Protein AF-A0A9Q0MRI5-F1 (afdb_monomer)

InterPro domains:
  IPR008952 Tetraspanin, EC2 domain superfamily [G3DSA:1.10.1450.10] (52-128)
  IPR008952 Tetraspanin, EC2 domain superfamily [SSF48652] (56-125)
  IPR018499 Tetraspanin/Peripherin [PF00335] (32-154)

Organism: NCBI:txid35572

Sequence (161 aa):
MSATVVYENLLQQRYTLATLNGLYLYRQILIGVLALQIFAFFSTLVILIFRSYIAESFLGHLMQEYHNDESIKNIMDIVQVNFECCGLQSYKDWKNYLPLSCCGASTSPCTVSLTKLLGCTENLSMFILLLCLAFLFVSTGNIVFHGYCIRCALELSREYQ

Structure (mmCIF, N/CA/C/O backbone):
data_AF-A0A9Q0MRI5-F1
#
_entry.id   AF-A0A9Q0MRI5-F1
#
loop_
_atom_site.group_PDB
_atom_site.id
_atom_site.type_symbol
_atom_site.label_atom_id
_atom_site.label_alt_id
_atom_site.label_comp_id
_atom_site.label_asym_id
_atom_site.label_entity_id
_atom_site.label_seq_id
_atom_site.pdbx_PDB_ins_code
_atom_site.Cartn_x
_atom_site.Cartn_y
_atom_site.Cartn_z
_atom_site.occupancy
_atom_site.B_iso_or_equiv
_atom_site.auth_seq_id
_atom_site.auth_comp_id
_atom_site.auth_asym_id
_atom_site.auth_atom_id
_atom_site.pdbx_PDB_model_num
ATOM 1 N N . MET A 1 1 ? -33.385 -7.076 54.215 1.00 65.00 1 MET A N 1
ATOM 2 C CA . MET A 1 1 ? -32.985 -7.055 52.791 1.00 65.00 1 MET A CA 1
ATOM 3 C C . MET A 1 1 ? -33.258 -8.444 52.225 1.00 65.00 1 MET A C 1
ATOM 5 O O . MET A 1 1 ? -32.829 -9.404 52.853 1.00 65.00 1 MET A O 1
ATOM 9 N N . SER A 1 2 ? -34.064 -8.579 51.167 1.00 84.81 2 SER A N 1
ATOM 10 C CA . SER A 1 2 ? -34.466 -9.889 50.625 1.00 84.81 2 SER A CA 1
ATOM 11 C C . SER A 1 2 ? -33.348 -10.519 49.787 1.00 84.81 2 SER A C 1
ATOM 13 O O . SER A 1 2 ? -32.539 -9.810 49.190 1.00 84.81 2 SER A O 1
ATOM 15 N N . ALA A 1 3 ? -33.317 -11.853 49.706 1.00 84.81 3 ALA A N 1
ATOM 16 C CA . ALA A 1 3 ? -32.352 -12.591 48.882 1.00 84.81 3 ALA A CA 1
ATOM 17 C C . ALA A 1 3 ? -32.399 -12.189 47.392 1.00 84.81 3 ALA A C 1
ATOM 19 O O . ALA A 1 3 ? -31.379 -12.234 46.709 1.00 84.81 3 ALA A O 1
ATOM 20 N N . THR A 1 4 ? -33.558 -11.731 46.910 1.00 83.81 4 THR A N 1
ATOM 21 C CA . THR A 1 4 ? -33.753 -11.217 45.546 1.00 83.81 4 THR A CA 1
ATOM 22 C C . THR A 1 4 ? -32.946 -9.948 45.273 1.00 83.81 4 THR A C 1
ATOM 24 O O . THR A 1 4 ? -32.243 -9.886 44.272 1.00 83.81 4 THR A O 1
ATOM 27 N N . VAL A 1 5 ? -32.937 -8.988 46.204 1.00 85.25 5 VAL A N 1
ATOM 28 C CA . VAL A 1 5 ? -32.179 -7.729 46.065 1.00 85.25 5 VAL A CA 1
ATOM 29 C C . VAL A 1 5 ? -30.670 -7.989 46.053 1.00 85.25 5 VAL A C 1
ATOM 31 O O . VAL A 1 5 ? -29.920 -7.334 45.337 1.00 85.25 5 VAL A O 1
ATOM 34 N N . VAL A 1 6 ? -30.196 -8.968 46.827 1.00 87.25 6 VAL A N 1
ATOM 35 C CA . VAL A 1 6 ? -28.774 -9.352 46.825 1.00 87.25 6 VAL A CA 1
ATOM 36 C C . VAL A 1 6 ? -28.387 -10.020 45.500 1.00 87.25 6 VAL A C 1
ATOM 38 O O . VAL A 1 6 ? -27.315 -9.743 44.966 1.00 87.25 6 VAL A O 1
ATOM 41 N N . TYR A 1 7 ? -29.261 -10.865 44.948 1.00 86.25 7 TYR A N 1
ATOM 42 C CA . TYR A 1 7 ? -29.038 -11.528 43.663 1.00 86.25 7 TYR A CA 1
ATOM 43 C C . TYR A 1 7 ? -29.002 -10.540 42.485 1.00 86.25 7 TYR A C 1
ATOM 45 O O . TYR A 1 7 ? -28.081 -10.607 41.670 1.00 86.25 7 TYR A O 1
ATOM 53 N N . GLU A 1 8 ? -29.932 -9.582 42.435 1.00 86.31 8 GLU A N 1
ATOM 54 C CA . GLU A 1 8 ? -29.953 -8.525 41.413 1.00 86.31 8 GLU A CA 1
ATOM 55 C C . GLU A 1 8 ? -28.685 -7.661 41.462 1.00 86.31 8 GLU A C 1
ATOM 57 O O . GLU A 1 8 ? -28.032 -7.473 40.439 1.00 86.31 8 GLU A O 1
ATOM 62 N N . ASN A 1 9 ? -28.239 -7.251 42.654 1.00 83.94 9 ASN A N 1
ATOM 63 C CA . ASN A 1 9 ? -27.001 -6.478 42.819 1.00 83.94 9 ASN A CA 1
ATOM 64 C C . ASN A 1 9 ? -25.730 -7.246 42.396 1.00 83.94 9 ASN A C 1
ATOM 66 O O . ASN A 1 9 ? -24.781 -6.657 41.873 1.00 83.94 9 ASN A O 1
ATOM 70 N N . LEU A 1 10 ? -25.686 -8.567 42.602 1.00 85.25 10 LEU A N 1
ATOM 71 C CA . LEU A 1 10 ? -24.553 -9.403 42.184 1.00 85.25 10 LEU A CA 1
ATOM 72 C C . LEU A 1 10 ? -24.512 -9.603 40.665 1.00 85.25 10 LEU A C 1
ATOM 74 O O . LEU A 1 10 ? -23.430 -9.578 40.070 1.00 85.25 10 LEU A O 1
ATOM 78 N N . LEU A 1 11 ? -25.673 -9.780 40.029 1.00 82.94 11 LEU A N 1
ATOM 79 C CA . LEU A 1 11 ? -25.785 -9.753 38.570 1.00 82.94 11 LEU A CA 1
ATOM 80 C C . LEU A 1 11 ? -25.335 -8.394 38.022 1.00 82.94 11 LEU A C 1
ATOM 82 O O . LEU A 1 11 ? -24.588 -8.349 37.042 1.00 82.94 11 LEU A O 1
ATOM 86 N N . GLN A 1 12 ? -25.674 -7.315 38.731 1.00 83.25 12 GLN A N 1
ATOM 87 C CA . GLN A 1 12 ? -25.343 -5.948 38.348 1.00 83.25 12 GLN A CA 1
ATOM 88 C C . GLN A 1 12 ? -23.848 -5.665 38.345 1.00 83.25 12 GLN A C 1
ATOM 90 O O . GLN A 1 12 ? -23.305 -5.118 37.379 1.00 83.25 12 GLN A O 1
ATOM 95 N N . GLN A 1 13 ? -23.147 -6.117 39.382 1.00 85.62 13 GLN A N 1
ATOM 96 C CA . GLN A 1 13 ? -21.689 -6.044 39.440 1.00 85.62 13 GLN A CA 1
ATOM 97 C C . GLN A 1 13 ? -20.997 -6.913 38.383 1.00 85.62 13 GLN A C 1
ATOM 99 O O . GLN A 1 13 ? -19.993 -6.498 37.808 1.00 85.62 13 GLN A O 1
ATOM 104 N N . ARG A 1 14 ? -21.509 -8.117 38.097 1.00 84.88 14 ARG A N 1
ATOM 105 C CA . ARG A 1 14 ? -20.905 -8.996 37.079 1.00 84.88 14 ARG A CA 1
ATOM 106 C C . ARG A 1 14 ? -21.066 -8.432 35.672 1.00 84.88 14 ARG A C 1
ATOM 108 O O . ARG A 1 14 ? -20.119 -8.489 34.891 1.00 84.88 14 ARG A O 1
ATOM 115 N N . TYR A 1 15 ? -22.231 -7.865 35.368 1.00 80.88 15 TYR A N 1
ATOM 116 C CA . TYR A 1 15 ? -22.502 -7.250 34.073 1.00 80.88 15 TYR A CA 1
ATOM 117 C C . TYR A 1 15 ? -21.634 -6.006 33.846 1.00 80.88 15 TYR A C 1
ATOM 119 O O . TYR A 1 15 ? -20.972 -5.897 32.817 1.00 80.88 15 TYR A O 1
ATOM 127 N N . THR A 1 16 ? -21.547 -5.112 34.836 1.00 81.06 16 THR A N 1
ATOM 128 C CA . THR A 1 16 ? -20.700 -3.904 34.763 1.00 81.06 16 THR A CA 1
ATOM 129 C C . THR A 1 16 ? -19.205 -4.218 34.663 1.00 81.06 16 THR A C 1
ATOM 131 O O . THR A 1 16 ? -18.480 -3.555 33.924 1.00 81.06 16 THR A O 1
ATOM 134 N N . LEU A 1 17 ? -18.725 -5.262 35.345 1.00 84.81 17 LEU A N 1
ATOM 135 C CA . LEU A 1 17 ? -17.337 -5.706 35.213 1.00 84.81 17 LEU A CA 1
ATOM 136 C C . LEU A 1 17 ? -17.053 -6.295 33.820 1.00 84.81 17 LEU A C 1
ATOM 138 O O . LEU A 1 17 ? -16.007 -6.017 33.231 1.00 84.81 17 LEU A O 1
ATOM 142 N N . ALA A 1 18 ? -17.980 -7.093 33.279 1.00 82.75 18 ALA A N 1
ATOM 143 C CA . ALA A 1 18 ? -17.849 -7.672 31.944 1.00 82.75 18 ALA A CA 1
ATOM 144 C C . ALA A 1 18 ? -17.830 -6.591 30.849 1.00 82.75 18 ALA A C 1
ATOM 146 O O . ALA A 1 18 ? -16.985 -6.645 29.952 1.00 82.75 18 ALA A O 1
ATOM 147 N N . THR A 1 19 ? -18.697 -5.578 30.946 1.00 81.44 19 THR A N 1
ATOM 148 C CA . THR A 1 19 ? -18.713 -4.449 30.004 1.00 81.44 19 THR A CA 1
ATOM 149 C C . THR A 1 19 ? -17.451 -3.595 30.116 1.00 81.44 19 THR A C 1
ATOM 151 O O . THR A 1 19 ? -16.859 -3.260 29.091 1.00 81.44 19 THR A O 1
ATOM 154 N N . LEU A 1 20 ? -16.964 -3.313 31.331 1.00 82.50 20 LEU A N 1
ATOM 155 C CA . LEU A 1 20 ? -15.720 -2.564 31.544 1.00 82.50 20 LEU A CA 1
ATOM 156 C C . LEU A 1 20 ? -14.496 -3.281 30.950 1.00 82.50 20 LEU A C 1
ATOM 158 O O . LEU A 1 20 ? -13.695 -2.658 30.251 1.00 82.50 20 LEU A O 1
ATOM 162 N N . ASN A 1 21 ? -14.368 -4.591 31.179 1.00 87.81 21 ASN A N 1
ATOM 163 C CA . ASN A 1 21 ? -13.280 -5.392 30.610 1.00 87.81 21 ASN A CA 1
ATOM 164 C C . ASN A 1 21 ? -13.355 -5.437 29.077 1.00 87.81 21 ASN A C 1
ATOM 166 O O . ASN A 1 21 ? -12.328 -5.314 28.408 1.00 87.81 21 ASN A O 1
ATOM 170 N N . GLY A 1 22 ? -14.563 -5.547 28.514 1.00 85.44 22 GLY A N 1
ATOM 171 C CA . GLY A 1 22 ? -14.782 -5.461 27.070 1.00 85.44 22 GLY A CA 1
ATOM 172 C C . GLY A 1 22 ? -14.334 -4.118 26.486 1.00 85.44 22 GLY A C 1
ATOM 173 O O . GLY A 1 22 ? -13.601 -4.090 25.498 1.00 85.44 22 GLY A O 1
ATOM 174 N N . LEU A 1 23 ? -14.691 -3.004 27.135 1.00 83.94 23 LEU A N 1
ATOM 175 C CA . LEU A 1 23 ? -14.262 -1.659 26.731 1.00 83.94 23 LEU A CA 1
ATOM 176 C C . LEU A 1 23 ? -12.741 -1.477 26.834 1.00 83.94 23 LEU A C 1
ATOM 178 O O . LEU A 1 23 ? -12.138 -0.841 25.968 1.00 83.94 23 LEU A O 1
ATOM 182 N N . TYR A 1 24 ? -12.107 -2.055 27.858 1.00 88.00 24 TYR A N 1
ATOM 183 C CA . TYR A 1 24 ? -10.653 -2.018 28.013 1.00 88.00 24 TYR A CA 1
ATOM 184 C C . TYR A 1 24 ? -9.937 -2.771 26.885 1.00 88.00 24 TYR A C 1
ATOM 186 O O . TYR A 1 24 ? -9.043 -2.211 26.248 1.00 88.00 24 TYR A O 1
ATOM 194 N N . LEU A 1 25 ? -10.352 -4.009 26.592 1.00 88.69 25 LEU A N 1
ATOM 195 C CA . LEU A 1 25 ? -9.785 -4.806 25.498 1.00 88.69 25 LEU A CA 1
ATOM 196 C C . LEU A 1 25 ? -9.980 -4.114 24.147 1.00 88.69 25 LEU A C 1
ATOM 198 O O . LEU A 1 25 ? -9.038 -3.990 23.365 1.00 88.69 25 LEU A O 1
ATOM 202 N N . TYR A 1 26 ? -11.183 -3.595 23.905 1.00 86.88 26 TYR A N 1
ATOM 203 C CA . TYR A 1 26 ? -11.499 -2.841 22.700 1.00 86.88 26 TYR A CA 1
ATOM 204 C C . TYR A 1 26 ? -10.596 -1.612 22.528 1.00 86.88 26 TYR A C 1
ATOM 206 O O . TYR A 1 26 ? -10.060 -1.386 21.444 1.00 86.88 26 TYR A O 1
ATOM 214 N N . ARG A 1 27 ? -10.359 -0.847 23.602 1.00 88.19 27 ARG A N 1
ATOM 215 C CA . ARG A 1 27 ? -9.457 0.311 23.579 1.00 88.19 27 ARG A CA 1
ATOM 216 C C . ARG A 1 27 ? -8.030 -0.075 23.187 1.00 88.19 27 ARG A C 1
ATOM 218 O O . ARG A 1 27 ? -7.411 0.647 22.409 1.00 88.19 27 ARG A O 1
ATOM 225 N N . GLN A 1 28 ? -7.510 -1.191 23.698 1.00 92.06 28 GLN A N 1
ATOM 226 C CA . GLN A 1 28 ? -6.161 -1.652 23.351 1.00 92.06 28 GLN A CA 1
ATOM 227 C C . GLN A 1 28 ? -6.056 -2.042 21.875 1.00 92.06 28 GLN A C 1
ATOM 229 O O . GLN A 1 28 ? -5.119 -1.630 21.190 1.00 92.06 28 GLN A O 1
ATOM 234 N N . ILE A 1 29 ? -7.053 -2.768 21.363 1.00 90.69 29 ILE A N 1
ATOM 235 C CA . ILE A 1 29 ? -7.127 -3.125 19.941 1.00 90.69 29 ILE A CA 1
ATOM 236 C C . ILE A 1 29 ? -7.183 -1.858 19.081 1.00 90.69 29 ILE A C 1
ATOM 238 O O . ILE A 1 29 ? -6.445 -1.747 18.104 1.00 90.69 29 ILE A O 1
ATOM 242 N N . LEU A 1 30 ? -8.002 -0.876 19.467 1.00 87.88 30 LEU A N 1
ATOM 243 C CA . LEU A 1 30 ? -8.145 0.381 18.737 1.00 87.88 30 LEU A CA 1
ATOM 244 C C . LEU A 1 30 ? -6.824 1.153 18.655 1.00 87.88 30 LEU A C 1
ATOM 246 O O . LEU A 1 30 ? -6.456 1.613 17.578 1.00 87.88 30 LEU A O 1
ATOM 250 N N . ILE A 1 31 ? -6.092 1.270 19.767 1.00 91.62 31 ILE A N 1
ATOM 251 C CA . ILE A 1 31 ? -4.775 1.923 19.783 1.00 91.62 31 ILE A CA 1
ATOM 252 C C . ILE A 1 31 ? -3.814 1.207 18.827 1.00 91.62 31 ILE A C 1
ATOM 254 O O . ILE A 1 31 ? -3.119 1.870 18.059 1.00 91.62 31 ILE A O 1
ATOM 258 N N . GLY A 1 32 ? -3.812 -0.129 18.825 1.00 93.88 32 GLY A N 1
ATOM 259 C CA . GLY A 1 32 ? -3.004 -0.921 17.899 1.00 93.88 32 GLY A CA 1
ATOM 260 C C . GLY A 1 32 ? -3.352 -0.656 16.431 1.00 93.88 32 GLY A C 1
ATOM 261 O O . GLY A 1 32 ? -2.463 -0.394 15.624 1.00 93.88 32 GLY A O 1
ATOM 262 N N . VAL A 1 33 ? -4.643 -0.650 16.087 1.00 92.06 33 VAL A N 1
ATOM 263 C CA . VAL A 1 33 ? -5.111 -0.359 14.721 1.00 92.06 33 VAL A CA 1
ATOM 264 C C . VAL A 1 33 ? -4.722 1.057 14.291 1.00 92.06 33 VAL A C 1
ATOM 266 O O . VAL A 1 33 ? -4.202 1.234 13.192 1.00 92.06 33 VAL A O 1
ATOM 269 N N . LEU A 1 34 ? -4.912 2.058 15.155 1.00 90.81 34 LEU A N 1
ATOM 270 C CA . LEU A 1 34 ? -4.537 3.444 14.861 1.00 90.81 34 LEU A CA 1
ATOM 271 C C . LEU A 1 34 ? -3.023 3.595 14.666 1.00 90.81 34 LEU A C 1
ATOM 273 O O . LEU A 1 34 ? -2.592 4.281 13.742 1.00 90.81 34 LEU A O 1
ATOM 277 N N . ALA A 1 35 ? -2.207 2.923 15.483 1.00 94.56 35 ALA A N 1
ATOM 278 C CA . ALA A 1 35 ? -0.754 2.937 15.331 1.00 94.56 35 ALA A CA 1
ATOM 279 C C . ALA A 1 35 ? -0.314 2.347 13.980 1.00 94.56 35 ALA A C 1
ATOM 281 O O . ALA A 1 35 ? 0.516 2.938 13.288 1.00 94.56 35 ALA A O 1
ATOM 282 N N . LEU A 1 36 ? -0.915 1.224 13.568 1.00 93.50 36 LEU A N 1
ATOM 283 C CA . LEU A 1 36 ? -0.651 0.604 12.265 1.00 93.50 36 LEU A CA 1
ATOM 284 C C . LEU A 1 36 ? -1.078 1.506 11.100 1.00 93.50 36 LEU A C 1
ATOM 286 O O . LEU A 1 36 ? -0.347 1.625 10.119 1.00 93.50 36 LEU A O 1
ATOM 290 N N . GLN A 1 37 ? -2.227 2.177 11.214 1.00 92.31 37 GLN A N 1
ATOM 291 C CA . GLN A 1 37 ? -2.698 3.125 10.202 1.00 92.31 37 GLN A CA 1
ATOM 292 C C . GLN A 1 37 ? -1.759 4.317 10.049 1.00 92.31 37 GLN A C 1
ATOM 294 O O . GLN A 1 37 ? -1.414 4.683 8.929 1.00 92.31 37 GLN A O 1
ATOM 299 N N . ILE A 1 38 ? -1.317 4.895 11.166 1.00 92.94 38 ILE A N 1
ATOM 300 C CA . ILE A 1 38 ? -0.371 6.010 11.168 1.00 92.94 38 ILE A CA 1
ATOM 301 C C . ILE A 1 38 ? 0.941 5.585 10.503 1.00 92.94 38 ILE A C 1
ATOM 303 O O . ILE A 1 38 ? 1.432 6.281 9.617 1.00 92.94 38 ILE A O 1
ATOM 307 N N . PHE A 1 39 ? 1.481 4.422 10.873 1.00 95.12 39 PHE A N 1
ATOM 308 C CA . PHE A 1 39 ? 2.705 3.896 10.273 1.00 95.12 39 PHE A CA 1
ATOM 309 C C . PHE A 1 39 ? 2.569 3.698 8.756 1.00 95.12 39 PHE A C 1
ATOM 311 O O . PHE A 1 39 ? 3.419 4.153 7.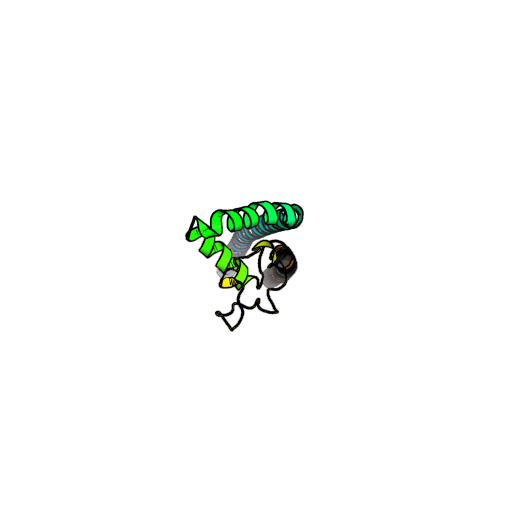988 1.00 95.12 39 PHE A O 1
ATOM 318 N N . ALA A 1 40 ? 1.475 3.075 8.312 1.00 92.62 40 ALA A N 1
ATOM 319 C CA . ALA A 1 40 ? 1.215 2.837 6.897 1.00 92.62 40 ALA A CA 1
ATOM 320 C C . ALA A 1 40 ? 1.011 4.146 6.112 1.00 92.62 40 ALA A C 1
ATOM 322 O O . ALA A 1 40 ? 1.515 4.286 4.996 1.00 92.62 40 ALA A O 1
ATOM 323 N N . PHE A 1 41 ? 0.339 5.133 6.709 1.00 92.19 41 PHE A N 1
ATOM 324 C CA . PHE A 1 41 ? 0.161 6.457 6.120 1.00 92.19 41 PHE A CA 1
ATOM 325 C C . PHE A 1 41 ? 1.498 7.186 5.955 1.00 92.19 41 PHE A C 1
ATOM 327 O O . PHE A 1 41 ? 1.800 7.667 4.864 1.00 92.19 41 PHE A O 1
ATOM 334 N N . PHE A 1 42 ? 2.342 7.210 6.992 1.00 93.25 42 PHE A N 1
ATOM 335 C CA . PHE A 1 42 ? 3.677 7.807 6.904 1.00 93.25 42 PHE A CA 1
ATOM 336 C C . PHE A 1 42 ? 4.548 7.116 5.855 1.00 93.25 42 PHE A C 1
ATOM 338 O O . PHE A 1 42 ? 5.186 7.799 5.057 1.00 93.25 42 PHE A O 1
ATOM 345 N N . SER A 1 43 ? 4.545 5.781 5.809 1.00 91.94 43 SER A N 1
ATOM 346 C CA . SER A 1 43 ? 5.269 5.024 4.783 1.00 91.94 43 SER A CA 1
ATOM 347 C C . SER A 1 43 ? 4.802 5.404 3.373 1.00 91.94 43 SER A C 1
ATOM 349 O O . SER A 1 43 ? 5.624 5.722 2.515 1.00 91.94 43 SER A O 1
ATOM 351 N N . THR A 1 44 ? 3.486 5.477 3.160 1.00 91.00 44 THR A N 1
ATOM 352 C CA . THR A 1 44 ? 2.894 5.874 1.875 1.00 91.00 44 THR A CA 1
ATOM 353 C C . THR A 1 44 ? 3.276 7.307 1.494 1.00 91.00 44 THR A C 1
ATOM 355 O O . THR A 1 44 ? 3.626 7.561 0.343 1.00 91.00 44 THR A O 1
ATOM 358 N N . LEU A 1 45 ? 3.279 8.245 2.449 1.00 90.69 45 LEU A N 1
ATOM 359 C CA . LEU A 1 45 ? 3.712 9.625 2.211 1.00 90.69 45 LEU A CA 1
ATOM 360 C C . LEU A 1 45 ? 5.192 9.723 1.838 1.00 90.69 45 LEU A C 1
ATOM 362 O O . LEU A 1 45 ? 5.534 10.460 0.916 1.00 90.69 45 LEU A O 1
ATOM 366 N N . VAL A 1 46 ? 6.067 8.983 2.524 1.00 92.06 46 VAL A N 1
ATOM 367 C CA . VAL A 1 46 ? 7.496 8.939 2.184 1.00 92.06 46 VAL A CA 1
ATOM 368 C C . VAL A 1 46 ? 7.674 8.428 0.755 1.00 92.06 46 VAL A C 1
ATOM 370 O O . VAL A 1 46 ? 8.370 9.063 -0.035 1.00 92.06 46 VAL A O 1
ATOM 373 N N . ILE A 1 47 ? 6.989 7.342 0.386 1.00 89.44 47 ILE A N 1
ATOM 374 C CA . ILE A 1 47 ? 7.032 6.801 -0.979 1.00 89.44 47 ILE A CA 1
ATOM 375 C C . ILE A 1 47 ? 6.511 7.831 -1.992 1.00 89.44 47 ILE A C 1
ATOM 377 O O . ILE A 1 47 ? 7.113 7.997 -3.048 1.00 89.44 47 ILE A O 1
ATOM 381 N N . LEU A 1 48 ? 5.438 8.561 -1.674 1.00 88.44 48 LEU A N 1
ATOM 382 C CA . LEU A 1 48 ? 4.876 9.589 -2.553 1.00 88.44 48 LEU A CA 1
ATOM 383 C C . LEU A 1 48 ? 5.858 10.743 -2.804 1.00 88.44 48 LEU A C 1
ATOM 385 O O . LEU A 1 48 ? 6.004 11.182 -3.944 1.00 88.44 48 LEU A O 1
ATOM 389 N N . ILE A 1 49 ? 6.530 11.227 -1.754 1.00 90.06 49 ILE A N 1
ATOM 390 C CA . ILE A 1 49 ? 7.490 12.340 -1.838 1.00 90.06 49 ILE A CA 1
ATOM 391 C C . ILE A 1 49 ? 8.724 11.924 -2.640 1.00 90.06 49 ILE A C 1
ATOM 393 O O . ILE A 1 49 ? 9.169 12.658 -3.520 1.00 90.06 49 ILE A O 1
ATOM 397 N N . PHE A 1 50 ? 9.258 10.734 -2.368 1.00 89.44 50 PHE A N 1
ATOM 398 C CA . PHE A 1 50 ? 10.472 10.230 -3.007 1.00 89.44 50 PHE A CA 1
ATOM 399 C C . PHE A 1 50 ? 10.194 9.388 -4.255 1.00 89.44 50 PHE A C 1
ATOM 401 O O . PHE A 1 50 ? 11.088 8.696 -4.730 1.00 89.44 50 PHE A O 1
ATOM 408 N N . ARG A 1 51 ? 8.982 9.445 -4.821 1.00 87.12 51 ARG A N 1
ATOM 409 C CA . ARG A 1 51 ? 8.556 8.546 -5.906 1.00 87.12 51 ARG A CA 1
ATOM 410 C C . ARG A 1 51 ? 9.483 8.559 -7.119 1.00 87.12 51 ARG A C 1
ATOM 412 O O . ARG A 1 51 ? 9.754 7.500 -7.662 1.00 87.12 51 ARG A O 1
ATOM 419 N N . SER A 1 52 ? 9.988 9.726 -7.524 1.00 85.75 52 SER A N 1
ATOM 420 C CA . SER A 1 52 ? 10.897 9.850 -8.671 1.00 85.75 52 SER A CA 1
ATOM 421 C C . SER A 1 52 ? 12.250 9.217 -8.372 1.00 85.75 52 SER A C 1
ATOM 423 O O . SER A 1 52 ? 12.734 8.406 -9.149 1.00 85.75 52 SER A O 1
ATOM 425 N N . TYR A 1 53 ? 12.815 9.515 -7.202 1.00 88.12 53 TYR A N 1
ATOM 426 C CA . TYR A 1 53 ? 14.080 8.940 -6.756 1.00 88.12 53 TYR A CA 1
ATOM 427 C C . TYR A 1 53 ? 13.990 7.419 -6.559 1.00 88.12 53 TYR A C 1
ATOM 429 O O . TYR A 1 53 ? 14.876 6.677 -6.981 1.00 88.12 53 TYR A O 1
ATOM 437 N N . ILE A 1 54 ? 12.909 6.939 -5.938 1.00 84.94 54 ILE A N 1
ATOM 438 C CA . ILE A 1 54 ? 12.662 5.509 -5.726 1.00 84.94 54 ILE A CA 1
ATOM 439 C C . ILE A 1 54 ? 12.455 4.815 -7.072 1.00 84.94 54 ILE A C 1
ATOM 441 O O . ILE A 1 54 ? 13.043 3.764 -7.292 1.00 84.94 54 ILE A O 1
ATOM 445 N N . ALA A 1 55 ? 11.671 5.396 -7.984 1.00 86.62 55 ALA A N 1
ATOM 446 C CA . ALA A 1 55 ? 11.468 4.832 -9.314 1.00 86.62 55 ALA A CA 1
ATOM 447 C C . ALA A 1 55 ? 12.792 4.744 -10.083 1.00 86.62 55 ALA A C 1
ATOM 449 O O . ALA A 1 55 ? 13.136 3.670 -10.563 1.00 86.62 55 ALA A O 1
ATOM 450 N N . GLU A 1 56 ? 13.568 5.827 -10.149 1.00 89.00 56 GLU A N 1
ATOM 451 C CA . GLU A 1 56 ? 14.855 5.847 -10.852 1.00 89.00 56 GLU A CA 1
ATOM 452 C C . GLU A 1 56 ? 15.863 4.856 -10.262 1.00 89.00 56 GLU A C 1
ATOM 454 O O . GLU A 1 56 ? 16.495 4.115 -11.009 1.00 89.00 56 GLU A O 1
ATOM 459 N N . SER A 1 57 ? 15.997 4.797 -8.935 1.00 90.06 57 SER A N 1
ATOM 460 C CA . SER A 1 57 ? 16.942 3.884 -8.279 1.00 90.06 57 SER A CA 1
ATOM 461 C C . SER A 1 57 ? 16.502 2.423 -8.372 1.00 90.06 57 SER A C 1
ATOM 463 O O . SER A 1 57 ? 17.273 1.577 -8.821 1.00 90.06 57 SER A O 1
ATOM 465 N N . PHE A 1 58 ? 15.264 2.115 -7.980 1.00 89.00 58 PHE A N 1
ATOM 466 C CA . PHE A 1 58 ? 14.754 0.749 -7.941 1.00 89.00 58 PHE A CA 1
ATOM 467 C C . PHE A 1 58 ? 14.473 0.208 -9.344 1.00 89.00 58 PHE A C 1
ATOM 469 O O . PHE A 1 58 ? 15.069 -0.793 -9.732 1.00 89.00 58 PHE A O 1
ATOM 476 N N . LEU A 1 59 ? 13.618 0.869 -10.136 1.00 89.50 59 LEU A N 1
ATOM 477 C CA . LEU A 1 59 ? 13.290 0.385 -11.483 1.00 89.50 59 LEU A CA 1
ATOM 478 C C . LEU A 1 59 ? 14.490 0.508 -12.424 1.00 89.50 59 LEU A C 1
ATOM 480 O O . LEU A 1 59 ? 14.666 -0.353 -13.281 1.00 89.50 59 LEU A O 1
ATOM 484 N N . GLY A 1 60 ? 15.346 1.520 -12.248 1.00 90.69 60 GLY A N 1
ATOM 485 C CA . GLY A 1 60 ? 16.598 1.617 -12.999 1.00 90.69 60 GLY A CA 1
ATOM 486 C C . GLY A 1 60 ? 17.529 0.434 -12.729 1.00 90.69 60 GLY A C 1
ATOM 487 O O . GLY A 1 60 ? 18.045 -0.156 -13.677 1.00 90.69 60 GLY A O 1
ATOM 488 N N . HIS A 1 61 ? 17.679 0.022 -11.464 1.00 91.69 61 HIS A N 1
ATOM 489 C CA . HIS A 1 61 ? 18.439 -1.180 -11.115 1.00 91.69 61 HIS A CA 1
ATOM 490 C C . HIS A 1 61 ? 17.809 -2.452 -11.699 1.00 91.69 61 HIS A C 1
ATOM 492 O O . HIS A 1 61 ? 18.520 -3.269 -12.283 1.00 91.69 61 HIS A O 1
ATOM 498 N N . LEU A 1 62 ? 16.477 -2.587 -11.627 1.00 92.06 62 LEU A N 1
ATOM 499 C CA . LEU A 1 62 ? 15.774 -3.721 -12.234 1.00 92.06 62 LEU A CA 1
ATOM 500 C C . LEU A 1 62 ? 15.994 -3.794 -13.751 1.00 92.06 62 LEU A C 1
ATOM 502 O O . LEU A 1 62 ? 16.196 -4.878 -14.288 1.00 92.06 62 LEU A O 1
ATOM 506 N N . MET A 1 63 ? 15.973 -2.653 -14.446 1.00 91.81 63 MET A N 1
ATOM 507 C CA . MET A 1 63 ? 16.235 -2.590 -15.886 1.00 91.81 63 MET A CA 1
ATOM 508 C C . MET A 1 63 ? 17.690 -2.928 -16.226 1.00 91.81 63 MET A C 1
ATOM 510 O O . MET A 1 63 ? 17.939 -3.600 -17.225 1.00 91.81 63 MET A O 1
ATOM 514 N N . GLN A 1 64 ? 18.648 -2.481 -15.409 1.00 92.94 64 GLN A N 1
ATOM 515 C CA . GLN A 1 64 ? 20.072 -2.744 -15.620 1.00 92.94 64 GLN A CA 1
ATOM 516 C C . GLN A 1 64 ? 20.410 -4.234 -15.477 1.00 92.94 64 GLN A C 1
ATOM 518 O O . GLN A 1 64 ? 21.136 -4.777 -16.308 1.00 92.94 64 GLN A O 1
ATOM 523 N N . GLU A 1 65 ? 19.858 -4.894 -14.458 1.00 93.50 65 GLU A N 1
ATOM 524 C CA . GLU A 1 65 ? 20.114 -6.312 -14.175 1.00 93.50 65 GLU A CA 1
ATOM 525 C C . GLU A 1 65 ? 19.107 -7.263 -14.846 1.00 93.50 65 GLU A C 1
ATOM 527 O O . GLU A 1 65 ? 19.215 -8.482 -14.712 1.00 93.50 65 GLU A O 1
ATOM 532 N N . TYR A 1 66 ? 18.163 -6.733 -15.633 1.00 93.44 66 TYR A N 1
ATOM 533 C CA . TYR A 1 66 ? 17.080 -7.494 -16.270 1.00 93.44 66 TYR A CA 1
ATOM 534 C C . TYR A 1 66 ? 17.565 -8.705 -17.082 1.00 93.44 66 TYR A C 1
ATOM 536 O O . TYR A 1 66 ? 16.899 -9.735 -17.143 1.00 93.44 66 TYR A O 1
ATOM 544 N N . HIS A 1 67 ? 18.720 -8.588 -17.739 1.00 92.19 67 HIS A N 1
ATOM 545 C CA . HIS A 1 67 ? 19.288 -9.664 -18.558 1.00 92.19 67 HIS A CA 1
ATOM 546 C C . HIS A 1 67 ? 20.216 -10.606 -17.792 1.00 92.19 67 HIS A C 1
ATOM 548 O O . HIS A 1 67 ? 20.537 -11.677 -18.307 1.00 92.19 67 HIS A O 1
ATOM 554 N N . ASN A 1 68 ? 20.648 -10.209 -16.597 1.00 94.25 68 ASN A N 1
ATOM 555 C CA . ASN A 1 68 ? 21.675 -10.907 -15.833 1.00 94.25 68 ASN A CA 1
ATOM 556 C C . ASN A 1 68 ? 21.072 -11.804 -14.747 1.00 94.25 68 ASN A C 1
ATOM 558 O O . ASN A 1 68 ? 21.675 -12.816 -14.398 1.00 94.25 68 ASN A O 1
ATOM 562 N N . ASP A 1 69 ? 19.890 -11.454 -14.233 1.00 96.06 69 ASP A N 1
ATOM 563 C CA . ASP A 1 69 ? 19.238 -12.163 -13.134 1.00 96.06 69 ASP A CA 1
ATOM 564 C C . ASP A 1 69 ? 17.761 -12.459 -13.456 1.00 96.06 69 ASP A C 1
ATOM 566 O O . ASP A 1 69 ? 16.947 -11.565 -13.700 1.00 96.06 69 ASP A O 1
ATOM 570 N N . GLU A 1 70 ? 17.400 -13.746 -13.447 1.00 94.44 70 GLU A N 1
ATOM 571 C CA . GLU A 1 70 ? 16.042 -14.218 -13.741 1.00 94.44 70 GLU A CA 1
ATOM 572 C C . GLU A 1 70 ? 15.010 -13.755 -12.698 1.00 94.44 70 GLU A C 1
ATOM 574 O O . GLU A 1 70 ? 13.857 -13.482 -13.038 1.00 94.44 70 GLU A O 1
ATOM 579 N N . SER A 1 71 ? 15.414 -13.613 -11.433 1.00 94.75 71 SER A N 1
ATOM 580 C CA . SER A 1 71 ? 14.542 -13.108 -10.373 1.00 94.75 71 SER A CA 1
ATOM 581 C C . SER A 1 71 ? 14.225 -11.626 -10.577 1.00 94.75 71 SER A C 1
ATOM 583 O O . SER A 1 71 ? 13.062 -11.228 -10.480 1.00 94.75 71 SER A O 1
ATOM 585 N N . ILE A 1 72 ? 15.228 -10.829 -10.960 1.00 94.50 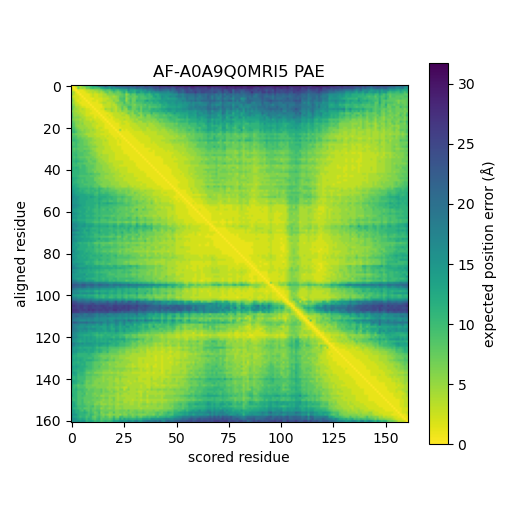72 ILE A N 1
ATOM 586 C CA . ILE A 1 72 ? 15.071 -9.410 -11.304 1.00 94.50 72 ILE A CA 1
ATOM 587 C C . ILE A 1 72 ? 14.190 -9.253 -12.540 1.00 94.50 72 ILE A C 1
ATOM 589 O O . ILE A 1 72 ? 13.263 -8.438 -12.537 1.00 94.50 72 ILE A O 1
ATOM 593 N N . LYS A 1 73 ? 14.422 -10.077 -13.567 1.00 94.25 73 LYS A N 1
ATOM 594 C CA . LYS A 1 73 ? 13.561 -10.146 -14.747 1.00 94.25 73 LYS A CA 1
ATOM 595 C C . LYS A 1 73 ? 12.103 -10.387 -14.364 1.00 94.25 73 LYS A C 1
ATOM 597 O O . LYS A 1 73 ? 11.233 -9.634 -14.792 1.00 94.25 73 LYS A O 1
ATOM 602 N N . ASN A 1 74 ? 11.841 -11.402 -13.542 1.00 94.50 74 ASN A N 1
ATOM 603 C CA . ASN A 1 74 ? 10.486 -11.747 -13.123 1.00 94.50 74 ASN A CA 1
ATOM 604 C C . ASN A 1 74 ? 9.820 -10.600 -12.346 1.00 94.50 74 ASN A C 1
ATOM 606 O O . ASN A 1 74 ? 8.658 -10.287 -12.588 1.00 94.50 74 ASN A O 1
ATOM 610 N N . ILE A 1 75 ? 10.554 -9.929 -11.452 1.00 94.38 75 ILE A N 1
ATOM 611 C CA . ILE A 1 75 ? 10.038 -8.761 -10.724 1.00 94.38 75 ILE A CA 1
ATOM 612 C C . ILE A 1 75 ? 9.661 -7.642 -11.700 1.00 94.38 75 ILE A C 1
ATOM 614 O O . ILE A 1 75 ? 8.561 -7.098 -11.604 1.00 94.38 75 ILE A O 1
ATOM 618 N N . MET A 1 76 ? 10.537 -7.310 -12.652 1.00 92.94 76 MET A N 1
ATOM 619 C CA . MET A 1 76 ? 10.264 -6.252 -13.626 1.00 92.94 76 MET A CA 1
ATOM 620 C C . MET A 1 76 ? 9.084 -6.608 -14.541 1.00 92.94 76 MET A C 1
ATOM 622 O O . MET A 1 76 ? 8.215 -5.768 -14.775 1.00 92.94 76 MET A O 1
ATOM 626 N N . ASP A 1 77 ? 8.991 -7.865 -14.982 1.00 93.75 77 ASP A N 1
ATOM 627 C CA . ASP A 1 77 ? 7.874 -8.353 -15.790 1.00 93.75 77 ASP A CA 1
ATOM 628 C C . ASP A 1 77 ? 6.542 -8.263 -15.020 1.00 93.75 77 ASP A C 1
ATOM 630 O O . ASP A 1 77 ? 5.547 -7.791 -15.575 1.00 93.75 77 ASP A O 1
ATOM 634 N N . ILE A 1 78 ? 6.521 -8.629 -13.730 1.00 92.56 78 ILE A N 1
ATOM 635 C CA . ILE A 1 78 ? 5.348 -8.467 -12.851 1.00 92.56 78 ILE A CA 1
ATOM 636 C C . ILE A 1 78 ? 4.957 -6.994 -12.736 1.00 92.56 78 ILE A C 1
ATOM 638 O O . ILE A 1 78 ? 3.774 -6.670 -12.842 1.00 92.56 78 ILE A O 1
ATOM 642 N N . VAL A 1 79 ? 5.924 -6.095 -12.534 1.00 90.88 79 VAL A N 1
ATOM 643 C CA . VAL A 1 79 ? 5.660 -4.652 -12.445 1.00 90.88 79 VAL A CA 1
ATOM 644 C C . VAL A 1 79 ? 5.023 -4.147 -13.743 1.00 90.88 79 VAL A C 1
ATOM 646 O O . VAL A 1 79 ? 3.964 -3.525 -13.706 1.00 90.88 79 VAL A O 1
ATOM 649 N N . GLN A 1 80 ? 5.607 -4.464 -14.897 1.00 91.50 80 GLN A N 1
ATOM 650 C CA . GLN A 1 80 ? 5.125 -4.000 -16.204 1.00 91.50 80 GLN A CA 1
ATOM 651 C C . GLN A 1 80 ? 3.747 -4.569 -16.574 1.00 91.50 80 GLN A C 1
ATOM 653 O O . GLN A 1 80 ? 2.940 -3.894 -17.221 1.00 91.50 80 GLN A O 1
ATOM 658 N N . VAL A 1 81 ? 3.446 -5.801 -16.155 1.00 89.69 81 VAL A N 1
ATOM 659 C CA . VAL A 1 81 ? 2.133 -6.423 -16.366 1.00 89.69 81 VAL A CA 1
ATOM 660 C C . VAL A 1 81 ? 1.086 -5.848 -15.413 1.00 89.69 81 VAL A C 1
ATOM 662 O O . VAL A 1 81 ? 0.053 -5.383 -15.886 1.00 89.69 81 VAL A O 1
ATOM 665 N N . ASN A 1 82 ? 1.348 -5.826 -14.105 1.00 88.75 82 ASN A N 1
ATOM 666 C CA . ASN A 1 82 ? 0.350 -5.441 -13.100 1.00 88.75 82 ASN A CA 1
ATOM 667 C C . ASN A 1 82 ? 0.035 -3.947 -13.105 1.00 88.75 82 ASN A C 1
ATOM 669 O O . ASN A 1 82 ? -1.102 -3.562 -12.843 1.00 88.75 82 ASN A O 1
ATOM 673 N N . PHE A 1 83 ? 1.033 -3.107 -13.381 1.00 87.12 83 PHE A N 1
ATOM 674 C CA . PHE A 1 83 ? 0.840 -1.661 -13.468 1.00 87.12 83 PHE A CA 1
ATOM 675 C C . PHE A 1 83 ? 0.554 -1.192 -14.893 1.00 87.12 83 PHE A C 1
ATOM 677 O O . PHE A 1 83 ? 0.486 0.012 -15.102 1.00 87.12 83 PHE A O 1
ATOM 684 N N . GLU A 1 84 ? 0.401 -2.105 -15.860 1.00 89.62 84 GLU A N 1
ATOM 685 C CA . GLU A 1 84 ? 0.172 -1.787 -17.275 1.00 89.62 84 GLU A CA 1
ATOM 686 C C . GLU A 1 84 ? 1.096 -0.672 -17.795 1.00 89.62 84 GLU A C 1
ATOM 688 O O . GLU A 1 84 ? 0.660 0.305 -18.393 1.00 89.62 84 GLU A O 1
ATOM 693 N N . CYS A 1 85 ? 2.399 -0.813 -17.569 1.00 90.88 85 CYS A N 1
ATOM 694 C CA . CYS A 1 85 ? 3.399 0.191 -17.924 1.00 90.88 85 CYS A CA 1
ATOM 695 C C . CYS A 1 85 ? 4.600 -0.447 -18.626 1.00 90.88 85 CYS A C 1
ATOM 697 O O . CYS A 1 85 ? 4.775 -1.667 -18.604 1.00 90.88 85 CYS A O 1
ATOM 699 N N . CYS A 1 86 ? 5.448 0.363 -19.262 1.00 91.75 86 CYS A N 1
ATOM 700 C CA . CYS A 1 86 ? 6.680 -0.134 -19.865 1.00 91.75 86 CYS A CA 1
ATOM 701 C C . CYS A 1 86 ? 7.848 0.833 -19.681 1.00 91.75 86 CYS A C 1
ATOM 703 O O . CYS A 1 86 ? 7.771 1.989 -20.088 1.00 91.75 86 CYS A O 1
ATOM 705 N N . GLY A 1 87 ? 8.953 0.327 -19.128 1.00 91.00 87 GLY A N 1
ATOM 706 C CA . GLY A 1 87 ? 10.136 1.140 -18.859 1.00 91.00 87 GLY A CA 1
ATOM 707 C C . GLY A 1 87 ? 9.938 2.061 -17.658 1.00 91.00 87 GLY A C 1
ATOM 708 O O . GLY A 1 87 ? 8.962 1.952 -16.912 1.00 91.00 87 GLY A O 1
ATOM 709 N N . LEU A 1 88 ? 10.884 2.968 -17.459 1.00 90.00 88 LEU A N 1
ATOM 710 C CA . LEU A 1 88 ? 10.913 3.863 -16.311 1.00 90.00 88 LEU A CA 1
ATOM 711 C C . LEU A 1 88 ? 10.001 5.078 -16.544 1.00 90.00 88 LEU A C 1
ATOM 713 O O . LEU A 1 88 ? 9.032 5.295 -15.810 1.00 90.00 88 LEU A O 1
ATOM 717 N N . GLN A 1 89 ? 10.287 5.838 -17.599 1.00 88.81 89 GLN A N 1
ATOM 718 C CA . GLN A 1 89 ? 9.519 6.985 -18.085 1.00 88.81 89 GLN A CA 1
ATOM 719 C C . GLN A 1 89 ? 8.774 6.664 -19.386 1.00 88.81 89 GLN A C 1
ATOM 721 O O . GLN A 1 89 ? 7.699 7.211 -19.637 1.00 88.81 89 GLN A O 1
ATOM 726 N N . SER A 1 90 ? 9.306 5.756 -20.206 1.00 89.38 90 SER A N 1
ATOM 727 C CA . SER A 1 90 ? 8.673 5.323 -21.449 1.00 89.38 90 SER A CA 1
ATOM 728 C C . SER A 1 90 ? 9.187 3.955 -21.893 1.00 89.38 90 SER A C 1
ATOM 730 O O . SER A 1 90 ? 10.309 3.560 -21.588 1.00 89.38 90 SER A O 1
ATOM 732 N N . TYR A 1 91 ? 8.423 3.266 -22.745 1.00 89.00 91 TYR A N 1
ATOM 733 C CA . TYR A 1 91 ? 8.876 2.033 -23.396 1.00 89.00 91 TYR A CA 1
ATOM 734 C C . TYR A 1 91 ? 10.211 2.205 -24.145 1.00 89.00 91 TYR A C 1
ATOM 736 O O . TYR A 1 91 ? 10.943 1.237 -24.338 1.00 89.00 91 TYR A O 1
ATOM 744 N N . LYS A 1 92 ? 10.542 3.440 -24.549 1.00 89.88 92 LYS A N 1
ATOM 745 C CA . LYS A 1 92 ? 11.796 3.794 -25.227 1.00 89.88 92 LYS A CA 1
ATOM 746 C C . LYS A 1 92 ? 13.039 3.613 -24.352 1.00 89.88 92 LYS A C 1
ATOM 748 O O . LYS A 1 92 ? 14.134 3.526 -24.904 1.00 89.88 92 LYS A O 1
ATOM 753 N N . ASP A 1 93 ? 12.891 3.508 -23.032 1.00 90.69 93 ASP A N 1
ATOM 754 C CA . ASP A 1 93 ? 14.013 3.301 -22.106 1.00 90.69 93 ASP A CA 1
ATOM 755 C C . ASP A 1 93 ? 14.721 1.959 -22.358 1.00 90.69 93 ASP A C 1
ATOM 757 O O . ASP A 1 93 ? 15.925 1.827 -22.142 1.00 90.69 93 ASP A O 1
ATOM 761 N N . TRP A 1 94 ? 13.995 0.990 -22.922 1.00 89.56 94 TRP A N 1
ATOM 762 C CA . TRP A 1 94 ? 14.508 -0.307 -23.369 1.00 89.56 94 TRP A CA 1
ATOM 763 C C . TRP A 1 94 ? 15.315 -0.253 -24.678 1.00 89.56 94 TRP A C 1
ATOM 765 O O . TRP A 1 94 ? 15.928 -1.244 -25.084 1.00 89.56 94 TRP A O 1
ATOM 775 N N . LYS A 1 95 ? 15.346 0.910 -25.342 1.00 86.38 95 LYS A N 1
ATOM 776 C CA . LYS A 1 95 ? 16.030 1.169 -26.616 1.00 86.38 95 LYS A CA 1
ATOM 777 C C . LYS A 1 95 ? 15.642 0.155 -27.699 1.00 86.38 95 LYS A C 1
ATOM 779 O O . LYS A 1 95 ? 14.627 0.334 -28.362 1.00 86.38 95 LYS A O 1
ATOM 784 N N . ASN A 1 96 ? 16.444 -0.894 -27.874 1.00 78.75 96 ASN A N 1
ATOM 785 C CA . ASN A 1 96 ? 16.326 -1.852 -28.974 1.00 78.75 96 ASN A CA 1
ATOM 786 C C . ASN A 1 96 ? 15.753 -3.212 -28.551 1.00 78.75 96 ASN A C 1
ATOM 788 O O . ASN A 1 96 ? 15.396 -3.999 -29.424 1.00 78.75 96 ASN A O 1
ATOM 792 N N . TYR A 1 97 ? 15.685 -3.512 -27.249 1.00 83.94 97 TYR A N 1
ATOM 793 C CA . TYR A 1 97 ? 15.215 -4.807 -26.758 1.00 83.94 97 TYR A CA 1
ATOM 794 C C . TYR A 1 97 ? 14.002 -4.623 -25.858 1.00 83.94 97 TYR A C 1
ATOM 796 O O . TYR A 1 97 ? 14.134 -4.315 -24.678 1.00 83.94 97 TYR A O 1
ATOM 804 N N . LEU A 1 98 ? 12.810 -4.814 -26.419 1.00 88.38 98 LEU A N 1
ATOM 805 C CA . LEU A 1 98 ? 11.584 -4.738 -25.642 1.00 88.38 98 LEU A CA 1
ATOM 806 C C . LEU A 1 98 ? 11.321 -6.060 -24.908 1.00 88.38 98 LEU A C 1
ATOM 808 O O . LEU A 1 98 ? 11.332 -7.115 -25.550 1.00 88.38 98 LEU A O 1
ATOM 812 N N . PRO A 1 99 ? 11.032 -6.034 -23.597 1.00 89.06 99 PRO A N 1
ATOM 813 C CA . PRO A 1 99 ? 10.645 -7.239 -22.886 1.00 89.06 99 PRO A CA 1
ATOM 814 C C . PRO A 1 99 ? 9.238 -7.687 -23.303 1.00 89.06 99 PRO A C 1
ATOM 816 O O . PRO A 1 99 ? 8.369 -6.871 -23.628 1.00 89.06 99 PRO A O 1
ATOM 819 N N . LEU A 1 100 ? 8.994 -9.001 -23.264 1.00 89.00 100 LEU A N 1
ATOM 820 C CA . LEU A 1 100 ? 7.698 -9.593 -23.628 1.00 89.00 100 LEU A CA 1
ATOM 821 C C . LEU A 1 100 ? 6.552 -9.085 -22.744 1.00 89.00 100 LEU A C 1
ATOM 823 O O . LEU A 1 100 ? 5.421 -8.968 -23.207 1.00 89.00 100 LEU A O 1
ATOM 827 N N . SER A 1 101 ? 6.859 -8.712 -21.503 1.00 89.62 101 SER A N 1
ATOM 828 C CA . SER A 1 101 ? 5.942 -8.070 -20.560 1.00 89.62 101 SER A CA 1
ATOM 829 C C . SER A 1 101 ? 5.419 -6.709 -21.036 1.00 89.62 101 SER A C 1
ATOM 831 O O . SER A 1 101 ? 4.367 -6.277 -20.564 1.00 89.62 101 SER A O 1
ATOM 833 N N . CYS A 1 102 ? 6.068 -6.051 -22.002 1.00 89.25 102 CYS A N 1
ATOM 834 C CA . CYS A 1 102 ? 5.570 -4.828 -22.642 1.00 89.25 102 CYS A CA 1
ATOM 835 C C . CYS A 1 102 ? 4.753 -5.071 -23.919 1.00 89.25 102 CYS A C 1
ATOM 837 O O . CYS A 1 102 ? 4.045 -4.164 -24.373 1.00 89.25 102 CYS A O 1
ATOM 839 N N . CYS A 1 103 ? 4.852 -6.260 -24.516 1.00 86.88 103 CYS A N 1
ATOM 840 C CA . CYS A 1 103 ? 4.162 -6.568 -25.763 1.00 86.88 103 CYS A CA 1
ATOM 841 C C . CYS A 1 103 ? 2.649 -6.720 -25.521 1.00 86.88 103 CYS A C 1
ATOM 843 O O . CYS A 1 103 ? 2.207 -7.172 -24.462 1.00 86.88 103 CYS A O 1
ATOM 845 N N . GLY A 1 104 ? 1.847 -6.305 -26.503 1.00 74.25 104 GLY A N 1
ATOM 846 C CA . GLY A 1 104 ? 0.402 -6.533 -26.524 1.00 74.25 104 GLY A CA 1
ATOM 847 C C . GLY A 1 104 ? 0.035 -7.952 -26.978 1.00 74.25 104 GLY A C 1
ATOM 848 O O . GLY A 1 104 ? 0.792 -8.901 -26.805 1.00 74.25 104 GLY A O 1
ATOM 849 N N . ALA A 1 105 ? -1.129 -8.097 -27.617 1.00 66.62 105 ALA A N 1
ATOM 850 C CA . ALA A 1 105 ? -1.656 -9.391 -28.070 1.00 66.62 105 ALA A CA 1
ATOM 851 C C . ALA A 1 105 ? -0.761 -10.135 -29.087 1.00 66.62 105 ALA A C 1
ATOM 853 O O . ALA A 1 105 ? -0.922 -11.335 -29.284 1.00 66.62 105 ALA A O 1
ATOM 854 N N . SER A 1 106 ? 0.168 -9.436 -29.746 1.00 60.44 106 SER A N 1
ATOM 855 C CA . SER A 1 106 ? 1.131 -10.022 -30.682 1.00 60.44 106 SER A CA 1
ATOM 856 C C . SER A 1 106 ? 2.533 -10.009 -30.075 1.00 60.44 106 SER A C 1
ATOM 858 O O . SER A 1 106 ? 3.113 -8.948 -29.850 1.00 60.44 106 SER A O 1
ATOM 860 N N . THR A 1 107 ? 3.087 -11.198 -29.830 1.00 66.56 107 THR A N 1
ATOM 861 C CA . THR A 1 107 ? 4.462 -11.389 -29.333 1.00 66.56 107 THR A CA 1
ATOM 862 C C . THR A 1 107 ? 5.504 -11.392 -30.456 1.00 66.56 107 THR A C 1
ATOM 864 O O . THR A 1 107 ? 6.697 -11.291 -30.179 1.00 66.56 107 THR A O 1
ATOM 867 N N . SER A 1 108 ? 5.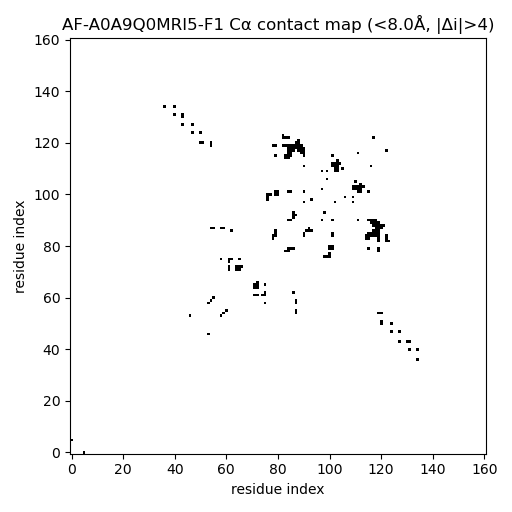075 -11.462 -31.724 1.00 68.00 108 SER A N 1
ATOM 868 C CA . SER A 1 108 ? 5.949 -11.364 -32.898 1.00 68.00 108 SER A CA 1
ATOM 869 C C . SER A 1 108 ? 5.206 -10.808 -34.129 1.00 68.00 108 SER A C 1
ATOM 871 O O . SER A 1 108 ? 4.260 -11.452 -34.587 1.00 68.00 108 SER A O 1
ATOM 873 N N . PRO A 1 109 ? 5.611 -9.646 -34.687 1.00 70.31 109 PRO A N 1
ATOM 874 C CA . PRO A 1 109 ? 6.559 -8.689 -34.112 1.00 70.31 109 PRO A CA 1
ATOM 875 C C . PRO A 1 109 ? 5.989 -8.076 -32.823 1.00 70.31 109 PRO A C 1
ATOM 877 O O . PRO A 1 109 ? 4.801 -7.754 -32.757 1.00 70.31 109 PRO A O 1
ATOM 880 N N . CYS A 1 110 ? 6.826 -7.924 -31.790 1.00 79.88 110 CYS A N 1
ATOM 881 C CA . CYS A 1 110 ? 6.397 -7.291 -30.544 1.00 79.88 110 CYS A CA 1
ATOM 882 C C . CYS A 1 110 ? 5.979 -5.845 -30.822 1.00 79.88 110 CYS A C 1
ATOM 884 O O . CYS A 1 110 ? 6.790 -5.004 -31.210 1.00 79.88 110 CYS A O 1
ATOM 886 N N . THR A 1 111 ? 4.699 -5.565 -30.607 1.00 80.75 111 THR A N 1
ATOM 887 C CA . THR A 1 111 ? 4.147 -4.212 -30.619 1.00 80.75 111 THR A CA 1
ATOM 888 C C . THR A 1 111 ? 3.783 -3.838 -29.191 1.00 80.75 111 THR A C 1
ATOM 890 O O . THR A 1 111 ? 3.157 -4.624 -28.475 1.00 80.75 111 THR A O 1
ATOM 893 N N . VAL A 1 112 ? 4.218 -2.653 -28.753 1.00 81.06 112 VAL A N 1
ATOM 894 C CA . VAL A 1 112 ? 3.885 -2.126 -27.422 1.00 81.06 112 VAL A CA 1
ATOM 895 C C . VAL A 1 112 ? 2.363 -2.039 -27.324 1.00 81.06 112 VAL A C 1
ATOM 897 O O . VAL A 1 112 ? 1.721 -1.482 -28.216 1.00 81.06 112 VAL A O 1
ATOM 900 N N . SER A 1 113 ? 1.777 -2.575 -26.253 1.00 78.88 113 SER A N 1
ATOM 901 C CA . SER A 1 113 ? 0.344 -2.384 -26.007 1.00 78.88 113 SER A CA 1
ATOM 902 C C . SER A 1 113 ? 0.021 -0.893 -25.868 1.00 78.88 113 SER A C 1
ATOM 904 O O . SER A 1 113 ? 0.764 -0.164 -25.212 1.00 78.88 113 SER A O 1
ATOM 906 N N . LEU A 1 114 ? -1.120 -0.443 -26.404 1.00 77.88 114 LEU A N 1
ATOM 907 C CA . LEU A 1 114 ? -1.588 0.944 -26.254 1.00 77.88 114 LEU A CA 1
ATOM 908 C C . LEU A 1 114 ? -1.656 1.366 -24.773 1.00 77.88 114 LEU A C 1
ATOM 910 O O . LEU A 1 114 ? -1.353 2.507 -24.438 1.00 77.88 114 LEU A O 1
ATOM 914 N N . THR A 1 115 ? -1.987 0.432 -23.879 1.00 78.44 115 THR A N 1
ATOM 915 C CA . THR A 1 115 ? -2.047 0.670 -22.429 1.00 78.44 115 THR A CA 1
ATOM 916 C C . THR A 1 115 ? -0.673 0.878 -21.785 1.00 78.44 115 THR A C 1
ATOM 918 O O . THR A 1 115 ? -0.588 1.550 -20.769 1.00 78.44 115 THR A O 1
ATOM 921 N N . LYS A 1 116 ? 0.410 0.389 -22.408 1.00 82.81 116 LYS A N 1
ATOM 922 C CA . LYS A 1 116 ? 1.781 0.366 -21.861 1.00 82.81 116 LYS A CA 1
ATOM 923 C C . LYS A 1 116 ? 2.726 1.380 -22.516 1.00 82.81 116 LYS A C 1
ATOM 925 O O . LYS A 1 116 ? 3.944 1.247 -22.430 1.00 82.81 116 LYS A O 1
ATOM 930 N N . LEU A 1 117 ? 2.185 2.385 -23.207 1.00 83.19 117 LEU A N 1
ATOM 931 C CA . LEU A 1 117 ? 2.981 3.447 -23.839 1.00 83.19 117 LEU A CA 1
ATOM 932 C C . LEU A 1 117 ? 3.666 4.368 -22.815 1.00 83.19 117 LEU A C 1
ATOM 934 O O . LEU A 1 117 ? 4.705 4.961 -23.122 1.00 83.19 117 LEU A O 1
ATOM 938 N N . LEU A 1 118 ? 3.087 4.483 -21.617 1.00 85.88 118 LEU A N 1
ATOM 939 C CA . LEU A 1 118 ? 3.614 5.276 -20.511 1.00 85.88 118 LEU A CA 1
ATOM 940 C C . LEU A 1 118 ? 4.604 4.477 -19.649 1.00 85.88 118 LEU A C 1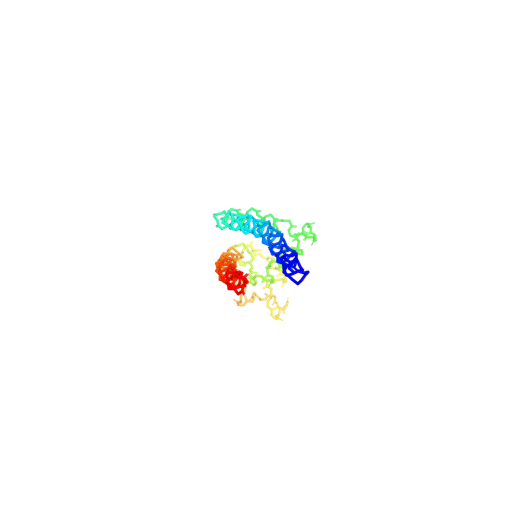
ATOM 942 O O . LEU A 1 118 ? 4.509 3.253 -19.518 1.00 85.88 118 LEU A O 1
ATOM 946 N N . GLY A 1 119 ? 5.544 5.197 -19.037 1.00 87.62 119 GLY A N 1
ATOM 947 C CA . GLY A 1 119 ? 6.467 4.640 -18.056 1.00 87.62 119 GLY A CA 1
ATOM 948 C C . GLY A 1 119 ? 5.800 4.295 -16.732 1.00 87.62 119 GLY A C 1
ATOM 949 O O . GLY A 1 119 ? 4.767 4.853 -16.355 1.00 87.62 119 GLY A O 1
ATOM 950 N N . CYS A 1 120 ? 6.433 3.393 -15.987 1.00 88.69 120 CYS A N 1
ATOM 951 C CA . CYS A 1 120 ? 5.915 2.911 -14.711 1.00 88.69 120 CYS A CA 1
ATOM 952 C C . CYS A 1 120 ? 5.889 3.975 -13.603 1.00 88.69 120 CYS A C 1
ATOM 954 O O . CYS A 1 120 ? 5.161 3.815 -12.625 1.00 88.69 120 CYS A O 1
ATOM 956 N N . THR A 1 121 ? 6.615 5.086 -13.760 1.00 84.94 121 THR A N 1
ATOM 957 C CA . THR A 1 121 ? 6.647 6.177 -12.770 1.00 84.94 121 THR A CA 1
ATOM 958 C C . THR A 1 121 ? 5.281 6.861 -12.599 1.00 84.94 121 THR A C 1
ATOM 960 O O . THR A 1 121 ? 4.876 7.173 -11.478 1.00 84.94 121 THR A O 1
ATOM 963 N N . GLU A 1 122 ? 4.534 7.050 -13.691 1.00 80.50 122 GLU A N 1
ATOM 964 C CA . GLU A 1 122 ? 3.226 7.721 -13.672 1.00 80.50 122 GLU A CA 1
ATOM 965 C C . GLU A 1 122 ? 2.138 6.829 -13.059 1.00 80.50 122 GLU A C 1
ATOM 967 O O . GLU A 1 122 ? 1.419 7.237 -12.140 1.00 80.50 122 GLU A O 1
ATOM 972 N N . ASN A 1 123 ? 2.066 5.567 -13.497 1.00 81.12 123 ASN A N 1
ATOM 973 C CA . ASN A 1 123 ? 1.076 4.615 -12.989 1.00 81.12 123 ASN A CA 1
ATOM 974 C C . ASN A 1 123 ? 1.304 4.298 -11.502 1.00 81.12 123 ASN A C 1
ATOM 976 O O . ASN A 1 123 ? 0.338 4.135 -10.751 1.00 81.12 123 ASN A O 1
ATOM 980 N N . LEU A 1 124 ? 2.560 4.311 -11.042 1.00 81.06 124 LEU A N 1
ATOM 981 C CA . LEU A 1 124 ? 2.889 4.186 -9.623 1.00 81.06 124 LEU A CA 1
ATOM 982 C C . LEU A 1 124 ? 2.312 5.349 -8.801 1.00 81.06 124 LEU A C 1
ATOM 984 O O . LEU A 1 124 ? 1.736 5.124 -7.737 1.00 81.06 124 LEU A O 1
ATOM 988 N N . SER A 1 125 ? 2.404 6.587 -9.298 1.00 82.50 125 SER A N 1
ATOM 989 C CA . SER A 1 125 ? 1.830 7.756 -8.617 1.00 82.50 125 SER A CA 1
ATOM 990 C C . SER A 1 125 ? 0.310 7.647 -8.477 1.00 82.50 125 SER A C 1
ATOM 992 O O . SER A 1 125 ? -0.235 7.941 -7.413 1.00 82.50 125 SER A O 1
ATOM 994 N N . MET A 1 126 ? -0.380 7.195 -9.527 1.00 83.44 126 MET A N 1
ATOM 995 C CA . MET A 1 126 ? -1.830 6.979 -9.488 1.00 83.44 126 MET A CA 1
ATOM 996 C C . MET A 1 126 ? -2.224 5.915 -8.460 1.00 83.44 126 MET A C 1
ATOM 998 O O . MET A 1 126 ? -3.144 6.128 -7.671 1.00 83.44 126 MET A O 1
ATOM 1002 N N . PHE A 1 127 ? -1.497 4.799 -8.413 1.00 84.12 127 PHE A N 1
ATOM 1003 C CA . PHE A 1 127 ? -1.733 3.749 -7.426 1.00 84.12 127 PHE A CA 1
ATOM 1004 C C . PHE A 1 127 ? -1.540 4.250 -5.985 1.00 84.12 127 PHE A C 1
ATOM 1006 O O . PHE A 1 127 ? -2.386 4.007 -5.126 1.00 84.12 127 PHE A O 1
ATOM 1013 N N . ILE A 1 128 ? -0.478 5.019 -5.722 1.00 86.94 128 ILE A N 1
ATOM 1014 C CA . ILE A 1 128 ? -0.224 5.604 -4.396 1.00 86.94 128 ILE A CA 1
ATOM 1015 C C . ILE A 1 128 ? -1.352 6.566 -3.987 1.00 86.94 128 ILE A C 1
ATOM 1017 O O . ILE A 1 128 ? -1.791 6.549 -2.837 1.00 86.94 128 ILE A O 1
ATOM 1021 N N . LEU A 1 129 ? -1.870 7.376 -4.916 1.00 88.19 129 LEU A N 1
ATOM 1022 C CA . LEU A 1 129 ? -3.010 8.259 -4.642 1.00 88.19 129 LEU A CA 1
ATOM 1023 C C . LEU A 1 129 ? -4.280 7.473 -4.285 1.00 88.19 129 LEU A C 1
ATOM 1025 O O . LEU A 1 129 ? -5.001 7.868 -3.367 1.00 88.19 129 LEU A O 1
ATOM 1029 N N . LEU A 1 130 ? -4.535 6.343 -4.952 1.00 90.12 130 LEU A N 1
ATOM 1030 C CA . LEU A 1 130 ? -5.645 5.453 -4.600 1.00 90.12 130 LEU A CA 1
ATOM 1031 C C . LEU A 1 130 ? -5.483 4.867 -3.191 1.00 90.12 130 LEU A C 1
ATOM 1033 O O . LEU A 1 130 ? -6.458 4.827 -2.440 1.00 90.12 130 LEU A O 1
ATOM 1037 N N . LEU A 1 131 ? -4.263 4.483 -2.797 1.00 90.50 131 LEU A N 1
ATOM 1038 C CA . LEU A 1 131 ? -3.986 4.036 -1.428 1.00 90.50 131 LEU A CA 1
ATOM 1039 C C . LEU A 1 131 ? -4.282 5.141 -0.405 1.00 90.50 131 LEU A C 1
ATOM 1041 O O . LEU A 1 131 ? -4.942 4.878 0.599 1.00 90.50 131 LEU A O 1
ATOM 1045 N N . CYS A 1 132 ? -3.884 6.389 -0.676 1.00 90.00 132 CYS A N 1
ATOM 1046 C CA . CYS A 1 132 ? -4.214 7.537 0.178 1.00 90.00 132 CYS A CA 1
ATOM 1047 C C . CYS A 1 132 ? -5.731 7.730 0.347 1.00 90.00 132 CYS A C 1
ATOM 1049 O O . CYS A 1 132 ? -6.202 7.944 1.465 1.00 90.00 132 CYS A O 1
ATOM 1051 N N . LEU A 1 133 ? -6.511 7.617 -0.733 1.00 91.06 133 LEU A N 1
ATOM 1052 C CA . LEU A 1 133 ? -7.975 7.698 -0.665 1.00 91.06 133 LEU A CA 1
ATOM 1053 C C . LEU A 1 133 ? -8.576 6.538 0.141 1.00 91.06 133 LEU A C 1
ATOM 1055 O O . LEU A 1 133 ? -9.482 6.754 0.949 1.00 91.06 133 LEU A O 1
ATOM 1059 N N . ALA A 1 134 ? -8.043 5.324 -0.021 1.00 91.50 134 ALA A N 1
ATOM 1060 C CA . ALA A 1 134 ? -8.459 4.171 0.769 1.00 91.50 134 ALA A CA 1
ATOM 1061 C C . ALA A 1 134 ? -8.207 4.396 2.271 1.00 91.50 134 ALA A C 1
ATOM 1063 O O . ALA A 1 134 ? -9.092 4.119 3.080 1.00 91.50 134 ALA A O 1
ATOM 1064 N N . PHE A 1 135 ? -7.067 4.982 2.660 1.00 90.75 135 PHE A N 1
ATOM 1065 C CA . PHE A 1 135 ? -6.800 5.335 4.060 1.00 90.75 135 PHE A CA 1
ATOM 1066 C C . PHE A 1 135 ? -7.840 6.299 4.640 1.00 9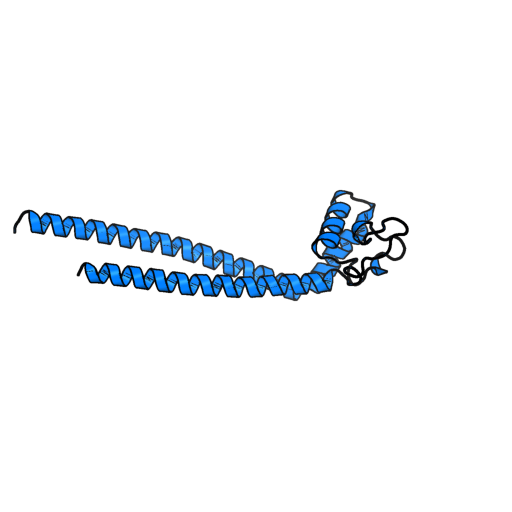0.75 135 PHE A C 1
ATOM 1068 O O . PHE A 1 135 ? -8.277 6.104 5.777 1.00 90.75 135 PHE A O 1
ATOM 1075 N N . LEU A 1 136 ? -8.275 7.308 3.877 1.00 90.00 136 LEU A N 1
ATOM 1076 C CA . LEU A 1 136 ? -9.324 8.236 4.318 1.00 90.00 136 LEU A CA 1
ATOM 1077 C C . LEU A 1 136 ? -10.657 7.509 4.546 1.00 90.00 136 LEU A C 1
ATOM 1079 O O . LEU A 1 136 ? -11.327 7.729 5.559 1.00 90.00 136 LEU A O 1
ATOM 1083 N N . PHE A 1 137 ? -11.022 6.599 3.642 1.00 92.62 137 PHE A N 1
ATOM 1084 C CA . PHE A 1 137 ? -12.243 5.806 3.773 1.00 92.62 137 PHE A CA 1
ATOM 1085 C C . PHE A 1 137 ? -12.199 4.875 4.994 1.00 92.62 137 PHE A C 1
ATOM 1087 O O . PHE A 1 137 ? -13.128 4.857 5.799 1.00 92.62 137 PHE A O 1
ATOM 1094 N N . VAL A 1 138 ? -11.094 4.153 5.198 1.00 91.44 138 VAL A N 1
ATOM 1095 C CA . VAL A 1 138 ? -10.938 3.277 6.371 1.00 91.44 138 VAL A CA 1
ATOM 1096 C C . VAL A 1 138 ? -10.958 4.095 7.668 1.00 91.44 138 VAL A C 1
ATOM 1098 O O . VAL A 1 138 ? -11.591 3.694 8.645 1.00 91.44 138 VAL A O 1
ATOM 1101 N N . SER A 1 139 ? -10.317 5.266 7.683 1.00 89.94 139 SER A N 1
ATOM 1102 C CA . SER A 1 139 ? -10.291 6.142 8.861 1.00 89.94 139 SER A CA 1
ATOM 1103 C C . SER A 1 139 ? -11.688 6.646 9.228 1.00 89.94 139 SER A C 1
ATOM 1105 O O . SER A 1 139 ? -12.085 6.579 10.391 1.00 89.94 139 SER A O 1
ATOM 1107 N N . THR A 1 140 ? -12.468 7.101 8.244 1.00 90.94 140 THR A N 1
ATOM 1108 C CA . THR A 1 140 ? -13.856 7.539 8.477 1.00 90.94 140 THR A CA 1
ATOM 1109 C C . THR A 1 140 ? -14.750 6.384 8.925 1.00 90.94 140 THR A C 1
ATOM 1111 O O . THR A 1 140 ? -15.519 6.551 9.873 1.00 90.94 140 THR A O 1
ATOM 1114 N N . GLY A 1 141 ? -14.591 5.194 8.338 1.00 91.06 141 GLY A N 1
ATOM 1115 C CA . GLY A 1 141 ? -15.278 3.977 8.773 1.00 91.06 141 GLY A CA 1
ATOM 1116 C C . GLY A 1 141 ? -15.011 3.634 10.242 1.00 91.06 141 GLY A C 1
ATOM 1117 O O . GLY A 1 141 ? -15.954 3.389 10.996 1.00 91.06 141 GLY A O 1
ATOM 1118 N N . ASN A 1 142 ? -13.750 3.705 10.681 1.00 89.44 142 ASN A N 1
ATOM 1119 C CA . ASN A 1 142 ? -13.373 3.474 12.078 1.00 89.44 142 ASN A CA 1
ATOM 1120 C C . ASN A 1 142 ? -14.030 4.480 13.035 1.00 89.44 142 ASN A C 1
ATOM 1122 O O . ASN A 1 142 ? -14.523 4.084 14.091 1.00 89.44 142 ASN A O 1
ATOM 1126 N N . ILE A 1 143 ? -14.070 5.765 12.665 1.00 89.88 143 ILE A N 1
ATOM 1127 C CA 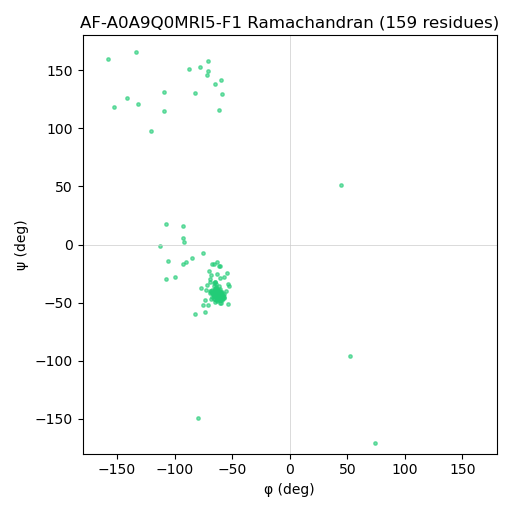. ILE A 1 143 ? -14.695 6.822 13.476 1.00 89.88 143 ILE A CA 1
ATOM 1128 C C . ILE A 1 143 ? -16.196 6.560 13.636 1.00 89.88 143 ILE A C 1
ATOM 1130 O O . ILE A 1 143 ? -16.719 6.609 14.751 1.00 89.88 143 ILE A O 1
ATOM 1134 N N . VAL A 1 144 ? -16.889 6.247 12.537 1.00 93.12 144 VAL A N 1
ATOM 1135 C CA . VAL A 1 144 ? -18.331 5.966 12.552 1.00 93.12 144 VAL A CA 1
ATOM 1136 C C . VAL A 1 144 ? -18.631 4.722 13.385 1.00 93.12 144 VAL A C 1
ATOM 1138 O O . VAL A 1 144 ? -19.492 4.767 14.263 1.00 93.12 144 VAL A O 1
ATOM 1141 N N . PHE A 1 145 ? -17.896 3.631 13.158 1.00 88.69 145 PHE A N 1
ATOM 1142 C CA . PHE A 1 145 ? -18.048 2.389 13.914 1.00 88.69 145 PHE A CA 1
ATOM 1143 C C . PHE A 1 145 ? -17.863 2.617 15.418 1.00 88.69 145 PHE A C 1
ATOM 1145 O O . PHE A 1 145 ? -18.695 2.196 16.222 1.00 88.69 145 PHE A O 1
ATOM 1152 N N . HIS A 1 146 ? -16.823 3.361 15.800 1.00 86.88 146 HIS A N 1
ATOM 1153 C CA . HIS A 1 146 ? -16.574 3.717 17.192 1.00 86.88 146 HIS A CA 1
ATOM 1154 C C . HIS A 1 146 ? -17.720 4.535 17.802 1.00 86.88 146 HIS A C 1
ATOM 1156 O O . HIS A 1 146 ? -18.160 4.245 18.916 1.00 86.88 146 HIS A O 1
ATOM 1162 N N . GLY A 1 147 ? -18.252 5.510 17.057 1.00 88.62 147 GLY A N 1
ATOM 1163 C CA . GLY A 1 147 ? -19.417 6.291 17.472 1.00 88.62 147 GLY A CA 1
ATOM 1164 C C . GLY A 1 147 ? -20.641 5.417 17.770 1.00 88.62 147 GLY A C 1
ATOM 1165 O O . GLY A 1 147 ? -21.297 5.612 18.794 1.00 88.62 147 GLY A O 1
ATOM 1166 N N . TYR A 1 148 ? -20.910 4.405 16.936 1.00 91.75 148 TYR A N 1
ATOM 1167 C CA . TYR A 1 148 ? -21.984 3.436 17.181 1.00 91.75 148 TYR A CA 1
ATOM 1168 C C . TYR A 1 148 ? -21.726 2.567 18.417 1.00 91.75 148 TYR A C 1
ATOM 1170 O O . TYR A 1 148 ? -22.638 2.385 19.226 1.00 91.75 148 TYR A O 1
ATOM 1178 N N . CYS A 1 149 ? -20.501 2.065 18.602 1.00 85.38 149 CYS A N 1
ATOM 1179 C CA . CYS A 1 149 ? -20.147 1.261 19.774 1.00 85.38 149 CYS A CA 1
ATOM 1180 C C . CYS A 1 149 ? -20.323 2.044 21.080 1.00 85.38 149 CYS A C 1
ATOM 1182 O O . CYS A 1 149 ? -20.915 1.523 22.024 1.00 85.38 149 CYS A O 1
ATOM 1184 N N . ILE A 1 150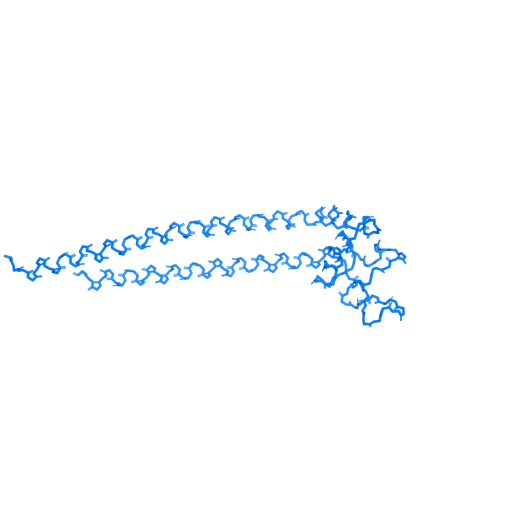 ? -19.859 3.299 21.128 1.00 85.38 150 ILE A N 1
ATOM 1185 C CA . ILE A 1 150 ? -20.040 4.166 22.301 1.00 85.38 150 ILE A CA 1
ATOM 1186 C C . ILE A 1 150 ? -21.525 4.391 22.565 1.00 85.38 150 ILE A C 1
ATOM 1188 O O . ILE A 1 150 ? -21.971 4.241 23.700 1.00 85.38 150 ILE A O 1
ATOM 1192 N N . ARG A 1 151 ? -22.301 4.728 21.529 1.00 90.69 151 ARG A N 1
ATOM 1193 C CA . ARG A 1 151 ? -23.734 4.976 21.685 1.00 90.69 151 ARG A CA 1
ATOM 1194 C C . ARG A 1 151 ? -24.461 3.755 22.256 1.00 90.69 151 ARG A C 1
ATOM 1196 O O . ARG A 1 151 ? -25.216 3.904 23.211 1.00 90.69 151 ARG A O 1
ATOM 1203 N N . CYS A 1 152 ? -24.195 2.568 21.714 1.00 86.38 152 CYS A N 1
ATOM 1204 C CA . CYS A 1 152 ? -24.778 1.315 22.191 1.00 86.38 152 CYS A CA 1
ATOM 1205 C C . CYS A 1 152 ? -24.392 1.027 23.652 1.00 86.38 152 CYS A C 1
ATOM 1207 O O . CYS A 1 152 ? -25.249 0.710 24.473 1.00 86.38 152 CYS A O 1
ATOM 1209 N N . ALA A 1 153 ? -23.118 1.220 24.014 1.00 81.31 153 ALA A N 1
ATOM 1210 C CA . ALA A 1 153 ? -22.662 1.045 25.392 1.00 81.31 153 ALA A CA 1
ATOM 1211 C C . ALA A 1 153 ? -23.359 2.012 26.369 1.00 81.31 153 ALA A C 1
ATOM 1213 O O . ALA A 1 153 ? -23.721 1.612 27.476 1.00 81.31 153 ALA A O 1
ATOM 1214 N N . LEU A 1 154 ? -23.587 3.266 25.959 1.00 83.25 154 LEU A N 1
ATOM 1215 C CA . LEU A 1 154 ? -24.312 4.255 26.760 1.00 83.25 154 LEU A CA 1
ATOM 1216 C C . LEU A 1 154 ? -25.794 3.890 26.926 1.00 83.25 154 LEU A C 1
ATOM 1218 O O . LEU A 1 154 ? -26.328 4.023 28.026 1.00 83.25 154 LEU A O 1
ATOM 1222 N N . GLU A 1 155 ? -26.454 3.416 25.866 1.00 87.69 155 GLU A N 1
ATOM 1223 C CA . GLU A 1 155 ? -27.850 2.959 25.923 1.00 87.69 155 GLU A CA 1
ATOM 1224 C C . GLU A 1 155 ? -28.002 1.765 26.880 1.00 87.69 155 GLU A C 1
ATOM 1226 O O . GLU A 1 155 ? -28.815 1.833 27.800 1.00 87.69 155 GLU A O 1
ATOM 1231 N N . LEU A 1 156 ? -27.128 0.758 26.778 1.00 80.94 156 LEU A N 1
ATOM 1232 C CA . LEU A 1 156 ? -27.106 -0.384 27.702 1.00 80.94 156 LEU A CA 1
ATOM 1233 C C . LEU A 1 156 ? -26.828 0.022 29.153 1.00 80.94 156 LEU A C 1
ATOM 1235 O O . LEU A 1 156 ? -27.369 -0.577 30.078 1.00 80.94 156 LEU A O 1
ATOM 1239 N N . SER A 1 157 ? -25.981 1.033 29.373 1.00 76.25 157 SER A N 1
ATOM 1240 C CA . SER A 1 157 ? -25.716 1.524 30.730 1.00 76.25 157 SER A CA 1
ATOM 1241 C C . SER A 1 157 ? -26.926 2.231 31.345 1.00 76.25 157 SER A C 1
ATOM 1243 O O . SER A 1 157 ? -27.104 2.179 32.558 1.00 76.25 157 SER A O 1
ATOM 1245 N N . ARG A 1 158 ? -27.769 2.858 30.511 1.00 83.31 158 ARG A N 1
ATOM 1246 C CA . ARG A 1 158 ? -28.976 3.567 30.947 1.00 83.31 158 ARG A CA 1
ATOM 1247 C C . ARG A 1 158 ? -30.121 2.614 31.277 1.00 83.31 158 ARG A C 1
ATOM 1249 O O . ARG A 1 158 ? -30.844 2.890 32.219 1.00 83.31 158 ARG A O 1
ATOM 1256 N N . GLU A 1 159 ? -30.287 1.517 30.536 1.00 81.00 159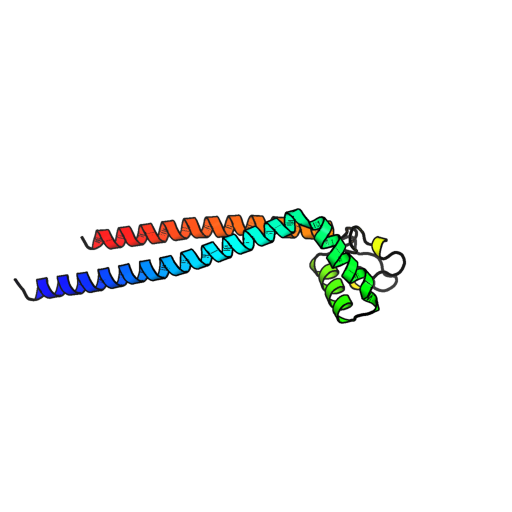 GLU A N 1
ATOM 1257 C CA . GLU A 1 159 ? -31.336 0.514 30.816 1.00 81.00 159 GLU A CA 1
ATOM 1258 C C . GLU A 1 159 ? -31.175 -0.177 32.178 1.00 81.00 159 GLU A C 1
ATOM 1260 O O . GLU A 1 159 ? -32.099 -0.829 32.657 1.00 81.00 159 GLU A O 1
ATOM 1265 N N . TYR A 1 160 ? -29.999 -0.048 32.789 1.00 65.75 160 TYR A N 1
ATOM 1266 C CA . TYR A 1 160 ? -29.623 -0.764 33.996 1.00 65.75 160 TYR A CA 1
ATOM 1267 C C . TYR A 1 160 ? -29.449 0.132 35.234 1.00 65.75 160 TYR A C 1
ATOM 1269 O O . TYR A 1 160 ? -29.132 -0.371 36.313 1.00 65.75 160 TYR A O 1
ATOM 1277 N N . GLN A 1 161 ? -29.633 1.448 35.088 1.00 62.56 161 GLN A N 1
ATOM 1278 C CA . GLN A 1 161 ? -29.769 2.398 36.201 1.00 62.56 161 GLN A CA 1
ATOM 1279 C C . GLN A 1 161 ? -31.237 2.575 36.578 1.00 62.56 161 GLN A C 1
ATOM 1281 O O . GLN A 1 161 ? -31.487 2.724 37.794 1.00 62.56 161 GLN A O 1
#

Foldseek 3Di:
DDPVVVVLVVVVVVVVVVLVVVVVVVVVVVVVVVVVLVVVLVVLVVCLVCLLVCLCVVLVVLLVCLPPDPVSVVVNLCLCQVLVEAASAAVCNNPPDGDCSQADPDVVVGDGPPSHGGHSSVSVNVVSVVVVVVSVVVVVVVVVVVVVVVVVSVVVVVVSD

Nearest PDB structures (foldseek):
  2m7z-assembly1_A  TM=8.467E-01  e=1.372E-03  Schistosoma mansoni

Solvent-accessible surface area (backbone atoms only — not comparable to full-atom values): 8705 Å² total; per-residue (Å²): 136,58,74,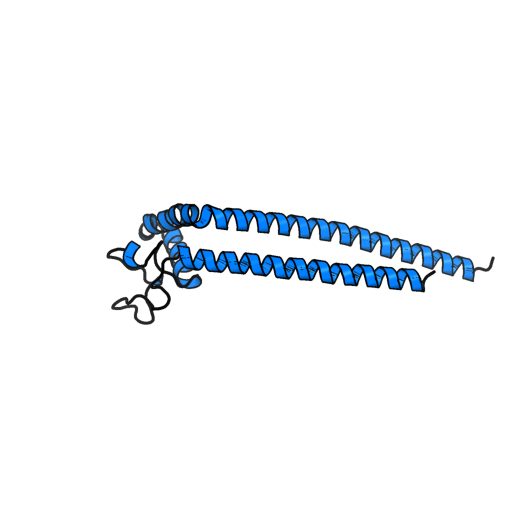64,60,56,50,53,53,53,52,49,53,52,52,54,50,52,52,51,53,49,53,52,54,49,51,55,52,49,53,52,53,51,52,52,50,51,51,52,50,52,53,52,49,52,48,62,74,41,40,66,62,50,40,52,55,54,51,44,48,35,63,71,39,34,88,79,34,72,68,42,30,50,53,48,36,50,50,21,51,77,57,43,10,14,50,56,74,24,48,67,73,44,71,89,60,79,58,75,50,36,31,37,99,40,78,75,76,66,42,71,24,84,74,21,60,46,12,40,54,61,48,48,52,54,53,52,52,50,51,55,53,48,51,52,52,53,52,52,50,52,53,54,52,49,53,51,53,52,52,52,54,51,52,59,56,57,79,74,108

Radius of gyration: 27.67 Å; Cα contacts (8 Å, |Δi|>4): 121; chains: 1; bounding box: 56×27×87 Å

pLDDT: mean 86.94, std 6.53, range [60.44, 96.06]

Secondary structure (DSSP, 8-state):
--HHHHHHHHHHHHHHHHHHHHHHHHHHHHHHHHHHHHHHHHHHHHHHHTHHHHIIIIIHHHHHHTTT-HHHHHHHHHHHHHTT--SSSBGGGGTT---GGGEEEEETTEEE-GGGSB-HHHHHHHHHHHHHHHHHHHHHHHHHHHHHHHHHHHHHHHTT-

Mean predicted aligned error: 7.92 Å